Protein AF-A0A316WB23-F1 (afdb_monomer_lite)

Sequence (150 aa):
YMCNPADDDVAFLEYDLIASAEYPQTANWQQPEGGRLFAGVDIGRKKDLTVLWILELLGDVLYTRHVERLQNMRKSAQEAILWPWFQRCERICIDATGLGIGWADDAQDQFGEHRVEAVTFTPRVKEALAYPIRGAMEDHKVRIPYDPKI

pLDDT: mean 89.86, std 13.89, range [35.94, 98.62]

Radius of gyration: 17.43 Å; chains: 1; bounding box: 55×48×38 Å

Foldseek 3Di:
DDDDPPPPVPDLQDPVLVVLQEDDPPDPLQDDPPAAKEWEWEDDAEPAWIWIWIWGDDPQATGTNDIDTHYNDDPVVVCVVVVVRLQRHQAYEWACPDVRVVVLVVSCVVNNPVRGHHDDDDVVSVVVVSVVVSVCSVVSRYYDYDDPVD

InterPro domains:
  IPR035421 Terminase, large subunit gp17-like, C-terminal [PF17289] (40-145)

Structure (mmCIF, N/CA/C/O backbone):
data_AF-A0A316WB23-F1
#
_entry.id   AF-A0A316WB23-F1
#
loop_
_atom_site.group_PDB
_atom_site.id
_atom_site.type_symbol
_atom_site.label_atom_id
_atom_site.label_alt_id
_atom_site.label_comp_id
_atom_site.label_asym_id
_atom_site.label_entity_id
_atom_site.label_seq_id
_atom_site.pdbx_PDB_ins_code
_atom_site.Cartn_x
_atom_site.Cartn_y
_atom_site.Cartn_z
_atom_site.occupancy
_atom_site.B_iso_or_equiv
_atom_site.auth_seq_id
_atom_site.auth_comp_id
_atom_site.auth_asym_id
_atom_site.auth_atom_id
_atom_site.pdbx_PDB_model_num
ATOM 1 N N . TYR A 1 1 ? 35.557 33.724 13.817 1.00 35.94 1 TYR A N 1
ATOM 2 C CA . TYR A 1 1 ? 35.270 32.815 12.695 1.00 35.94 1 TYR A CA 1
ATOM 3 C C . TYR A 1 1 ? 34.142 31.916 13.168 1.00 35.94 1 TYR A C 1
ATOM 5 O O . TYR A 1 1 ? 34.376 31.059 14.008 1.00 35.94 1 TYR A O 1
ATOM 13 N N . MET A 1 2 ? 32.902 32.251 12.811 1.00 38.56 2 MET A N 1
ATOM 14 C CA . MET A 1 2 ? 31.716 31.514 13.251 1.00 38.56 2 MET A CA 1
ATOM 15 C C . MET A 1 2 ? 31.468 30.408 12.229 1.00 38.56 2 MET A C 1
ATOM 17 O O . MET A 1 2 ? 31.245 30.692 11.056 1.00 38.56 2 MET A O 1
ATOM 21 N N . CYS A 1 3 ? 31.592 29.161 12.674 1.00 43.06 3 CYS A N 1
ATOM 22 C CA . CYS A 1 3 ? 31.131 27.994 11.937 1.00 43.06 3 CYS A CA 1
ATOM 23 C C . CYS A 1 3 ? 29.600 28.071 11.884 1.00 43.06 3 CYS A C 1
ATOM 25 O O . CYS A 1 3 ? 28.958 27.961 12.927 1.00 43.06 3 CYS A O 1
ATOM 27 N N . ASN A 1 4 ? 29.032 28.292 10.700 1.00 37.72 4 ASN A N 1
ATOM 28 C CA . ASN A 1 4 ? 27.641 27.937 10.441 1.00 37.72 4 ASN A CA 1
ATOM 29 C C . ASN A 1 4 ? 27.619 26.425 10.185 1.00 37.72 4 ASN A C 1
ATOM 31 O O . ASN A 1 4 ? 28.258 26.000 9.219 1.00 37.72 4 ASN A O 1
ATOM 35 N N . PRO A 1 5 ? 26.941 25.605 11.003 1.00 45.75 5 PRO A N 1
ATOM 36 C CA . PRO A 1 5 ? 26.566 24.278 10.546 1.00 45.75 5 PRO A CA 1
ATOM 37 C C . PRO A 1 5 ? 25.614 24.470 9.361 1.00 45.75 5 PRO A C 1
ATOM 39 O O . PRO A 1 5 ? 24.591 25.143 9.481 1.00 45.75 5 PRO A O 1
ATOM 42 N N . ALA A 1 6 ? 26.014 23.967 8.196 1.00 42.97 6 ALA A N 1
ATOM 43 C CA . ALA A 1 6 ? 25.092 23.770 7.095 1.00 42.97 6 ALA A CA 1
ATOM 44 C C . ALA A 1 6 ? 24.069 22.728 7.563 1.00 42.97 6 ALA A C 1
ATOM 46 O O . ALA A 1 6 ? 24.447 21.603 7.891 1.00 42.97 6 ALA A O 1
ATOM 47 N N . ASP A 1 7 ? 22.806 23.135 7.660 1.00 43.88 7 ASP A N 1
ATOM 48 C CA . ASP A 1 7 ? 21.675 22.213 7.620 1.00 43.88 7 ASP A CA 1
ATOM 49 C C . ASP A 1 7 ? 21.697 21.553 6.237 1.00 43.88 7 ASP A C 1
ATOM 51 O O . ASP A 1 7 ? 21.161 22.093 5.271 1.00 43.88 7 ASP A O 1
ATOM 55 N N . ASP A 1 8 ? 22.370 20.411 6.123 1.00 44.62 8 ASP A N 1
ATOM 56 C CA . ASP A 1 8 ? 22.108 19.455 5.049 1.00 44.62 8 ASP A CA 1
ATOM 57 C C . ASP A 1 8 ? 20.900 18.618 5.489 1.00 44.62 8 ASP A C 1
ATOM 59 O O . ASP A 1 8 ? 21.022 17.479 5.941 1.00 44.62 8 ASP A O 1
ATOM 63 N N . ASP A 1 9 ? 19.716 19.224 5.405 1.00 51.41 9 ASP A N 1
ATOM 64 C CA . ASP A 1 9 ? 18.429 18.553 5.594 1.00 51.41 9 ASP A CA 1
ATOM 65 C C . ASP A 1 9 ? 18.128 17.750 4.310 1.00 51.41 9 ASP A C 1
ATOM 67 O O . ASP A 1 9 ? 17.307 18.122 3.471 1.00 51.41 9 ASP A O 1
ATOM 71 N N . VAL A 1 10 ? 18.915 16.693 4.080 1.00 60.56 10 VAL A N 1
ATOM 72 C CA . VAL A 1 10 ? 18.802 15.829 2.896 1.00 60.56 10 VAL A CA 1
ATOM 73 C C . VAL A 1 10 ? 17.499 15.040 3.004 1.00 60.56 10 VAL A C 1
ATOM 75 O O . VAL A 1 10 ? 17.306 14.255 3.938 1.00 60.56 10 VAL A O 1
ATOM 78 N N . ALA A 1 11 ? 16.590 15.241 2.050 1.00 74.25 11 ALA A N 1
ATOM 79 C CA . ALA A 1 11 ? 15.330 14.516 2.012 1.00 74.25 11 ALA A CA 1
ATOM 80 C C . ALA A 1 11 ? 15.598 13.015 1.817 1.00 74.25 11 ALA A C 1
ATOM 82 O O . ALA A 1 11 ? 16.374 12.605 0.959 1.00 74.25 11 ALA A O 1
ATOM 83 N N . PHE A 1 12 ? 14.930 12.155 2.594 1.00 81.50 12 PHE A N 1
ATOM 84 C CA . PHE A 1 12 ? 15.132 10.703 2.481 1.00 81.50 12 PHE A CA 1
ATOM 85 C C . PHE A 1 12 ? 14.856 10.171 1.057 1.00 81.50 12 PHE A C 1
ATOM 87 O O . PHE A 1 12 ? 15.535 9.244 0.602 1.00 81.50 12 PHE A O 1
ATOM 94 N N . LEU A 1 13 ? 13.879 10.774 0.368 1.00 82.50 13 LEU A N 1
ATOM 95 C CA . LEU A 1 13 ? 13.608 10.601 -1.057 1.00 82.50 13 LEU A CA 1
ATOM 96 C C . LEU A 1 13 ? 13.869 11.931 -1.767 1.00 82.50 13 LEU A C 1
ATOM 98 O O . LEU A 1 13 ? 13.127 12.894 -1.572 1.00 82.50 13 LEU A O 1
ATOM 102 N N . GLU A 1 14 ? 14.912 11.966 -2.590 1.00 87.44 14 GLU A N 1
ATOM 103 C CA . GLU A 1 14 ? 15.225 13.123 -3.427 1.00 87.44 14 GLU A CA 1
ATOM 104 C C . GLU A 1 14 ? 14.147 13.341 -4.494 1.00 87.44 14 GLU A C 1
ATOM 106 O O . GLU A 1 14 ? 13.566 12.384 -5.013 1.00 87.44 14 GLU A O 1
ATOM 111 N N . TYR A 1 15 ? 13.910 14.600 -4.867 1.00 85.19 15 TYR A N 1
ATOM 112 C CA . TYR A 1 15 ? 12.891 14.945 -5.864 1.00 85.19 15 TYR A CA 1
ATOM 113 C C . TYR A 1 15 ? 13.122 14.231 -7.202 1.00 85.19 15 TYR A C 1
ATOM 115 O O . TYR A 1 15 ? 12.189 13.677 -7.779 1.00 85.19 15 TYR A O 1
ATOM 123 N N . ASP A 1 16 ? 14.376 14.168 -7.651 1.00 87.44 16 ASP A N 1
ATOM 124 C CA . ASP A 1 16 ? 14.744 13.489 -8.895 1.00 87.44 16 ASP A CA 1
ATOM 125 C C . ASP A 1 16 ? 14.447 11.984 -8.839 1.00 87.44 16 ASP A C 1
ATOM 127 O O . ASP A 1 16 ? 14.046 11.390 -9.840 1.00 87.44 16 ASP A O 1
ATOM 131 N N . LEU A 1 17 ? 14.587 11.364 -7.661 1.00 89.69 17 LEU A N 1
ATOM 132 C CA . LEU A 1 17 ? 14.271 9.952 -7.473 1.00 89.69 17 LEU A CA 1
ATOM 133 C C . LEU A 1 17 ? 12.764 9.708 -7.596 1.00 89.69 17 LEU A C 1
ATOM 135 O O . LEU A 1 17 ? 12.351 8.788 -8.304 1.00 89.69 17 LEU A O 1
ATOM 139 N N . ILE A 1 18 ? 11.951 10.560 -6.965 1.00 88.94 18 ILE A N 1
ATOM 140 C CA . ILE A 1 18 ? 10.487 10.515 -7.072 1.00 88.94 18 ILE A CA 1
ATOM 141 C C . ILE A 1 18 ? 10.069 10.707 -8.533 1.00 88.94 18 ILE A C 1
ATOM 143 O O . ILE A 1 18 ? 9.374 9.851 -9.078 1.00 88.94 18 ILE A O 1
ATOM 147 N N . ALA A 1 19 ? 10.568 11.757 -9.192 1.00 89.94 19 ALA A N 1
ATOM 148 C CA . ALA A 1 19 ? 10.267 12.060 -10.589 1.00 89.94 19 ALA A CA 1
ATOM 149 C C . ALA A 1 19 ? 10.645 10.904 -11.533 1.00 89.94 19 ALA A C 1
ATOM 151 O O . ALA A 1 19 ? 9.943 10.623 -12.502 1.00 89.94 19 ALA A O 1
ATOM 152 N N . SER A 1 20 ? 11.725 10.176 -11.235 1.00 90.62 20 SER A N 1
ATOM 153 C CA . SER A 1 20 ? 12.146 9.010 -12.021 1.00 90.62 20 SER A CA 1
ATOM 154 C C . SER A 1 20 ? 11.218 7.791 -11.894 1.00 90.62 20 SER A C 1
ATOM 156 O O . SER A 1 20 ? 11.225 6.906 -12.757 1.00 90.62 20 SER A O 1
ATOM 158 N N . ALA A 1 21 ? 10.419 7.736 -10.826 1.00 93.62 21 ALA A N 1
ATOM 159 C CA . ALA A 1 21 ? 9.407 6.714 -10.594 1.00 93.62 21 ALA A CA 1
ATOM 160 C C . ALA A 1 21 ? 8.018 7.142 -11.098 1.00 93.62 21 ALA A C 1
ATOM 162 O O . ALA A 1 21 ? 7.079 6.345 -11.051 1.00 93.62 21 ALA A O 1
ATOM 163 N N . GLU A 1 22 ? 7.850 8.369 -11.588 1.00 94.25 22 GLU A N 1
ATOM 164 C CA . GLU A 1 22 ? 6.560 8.850 -12.067 1.00 94.25 22 GLU A CA 1
ATOM 165 C C . GLU A 1 22 ? 6.180 8.253 -13.425 1.00 94.25 22 GLU A C 1
ATOM 167 O O . GLU A 1 22 ? 7.010 7.961 -14.293 1.00 94.25 22 GLU A O 1
ATOM 172 N N . TYR A 1 23 ? 4.879 8.080 -13.639 1.00 93.62 23 TYR A N 1
ATOM 173 C CA . TYR A 1 23 ? 4.369 7.815 -14.977 1.00 93.62 23 TYR A CA 1
ATOM 174 C C . TYR A 1 23 ? 4.615 9.004 -15.916 1.00 93.62 23 TYR A C 1
ATOM 176 O O . TYR A 1 23 ? 4.485 10.159 -15.504 1.00 93.62 23 TYR A O 1
ATOM 184 N N . PRO A 1 24 ? 4.819 8.752 -17.223 1.00 90.56 24 PRO A N 1
ATOM 185 C CA . PRO A 1 24 ? 4.665 9.794 -18.229 1.00 90.56 24 PRO A CA 1
ATOM 186 C C . PRO A 1 24 ? 3.279 10.440 -18.121 1.00 90.56 24 PRO A C 1
ATOM 188 O O . PRO A 1 24 ? 2.281 9.736 -17.964 1.00 90.56 24 PRO A O 1
ATOM 191 N N . GLN A 1 25 ? 3.190 11.761 -18.289 1.00 85.81 25 GLN A N 1
ATOM 192 C CA . GLN A 1 25 ? 1.927 12.507 -18.142 1.00 85.81 25 GLN A CA 1
ATOM 193 C C . GLN A 1 25 ? 0.790 12.008 -19.053 1.00 85.81 25 GLN A C 1
ATOM 195 O O . GLN A 1 25 ? -0.382 12.212 -18.754 1.00 85.81 25 GLN A O 1
ATOM 200 N N . THR A 1 26 ? 1.118 11.352 -20.168 1.00 87.19 26 THR A N 1
ATOM 201 C CA . THR A 1 26 ? 0.147 10.809 -21.130 1.00 87.19 26 THR A CA 1
ATOM 202 C C . THR A 1 26 ? -0.312 9.385 -20.808 1.00 87.19 26 THR A C 1
ATOM 204 O O . THR A 1 26 ? -1.119 8.828 -21.550 1.00 87.19 26 THR A O 1
ATOM 207 N N . ALA A 1 27 ? 0.228 8.749 -19.766 1.00 89.62 27 ALA A N 1
ATOM 208 C CA . ALA A 1 27 ? -0.075 7.362 -19.447 1.00 89.62 27 ALA A CA 1
ATOM 209 C C . ALA A 1 27 ? -1.476 7.219 -18.834 1.00 89.62 27 ALA A C 1
ATOM 211 O O . ALA A 1 27 ? -1.821 7.899 -17.867 1.00 89.62 27 ALA A O 1
ATOM 212 N N . ASN A 1 28 ? -2.258 6.258 -19.333 1.00 90.81 28 ASN A N 1
ATOM 213 C CA . ASN A 1 28 ? -3.490 5.819 -18.678 1.00 90.81 28 ASN A CA 1
ATOM 214 C C . ASN A 1 28 ? -3.163 4.858 -17.523 1.00 90.81 28 ASN A C 1
ATOM 216 O O . ASN A 1 28 ? -3.424 3.657 -17.591 1.00 90.81 28 ASN A O 1
ATOM 220 N N . TRP A 1 29 ? -2.531 5.378 -16.473 1.00 94.44 29 TRP A N 1
ATOM 221 C CA . TRP A 1 29 ? -2.009 4.564 -15.373 1.00 94.44 29 TRP A CA 1
ATOM 222 C C . TRP A 1 29 ? -3.101 3.819 -14.594 1.00 94.44 29 TRP A C 1
ATOM 224 O O . TRP A 1 29 ? -2.805 2.801 -13.979 1.00 94.44 29 TRP A O 1
ATOM 234 N N . GLN A 1 30 ? -4.359 4.263 -14.665 1.00 95.19 30 GLN A N 1
ATOM 235 C CA . GLN A 1 30 ? -5.481 3.676 -13.926 1.00 95.19 30 GLN A CA 1
ATOM 236 C C . GLN A 1 30 ? -5.993 2.344 -14.487 1.00 95.19 30 GLN A C 1
ATOM 238 O O . GLN A 1 30 ? -6.787 1.671 -13.833 1.00 95.19 30 GLN A O 1
ATOM 243 N N . GLN A 1 31 ? -5.580 1.954 -15.694 1.00 93.44 31 GLN A N 1
ATOM 244 C CA . GLN A 1 31 ? -6.049 0.728 -16.333 1.00 93.44 31 GLN A CA 1
ATOM 245 C C . GLN A 1 31 ? -5.219 -0.482 -15.874 1.00 93.44 31 GLN A C 1
ATOM 247 O O . GLN A 1 31 ? -4.034 -0.537 -16.198 1.00 93.44 31 GLN A O 1
ATOM 252 N N . PRO A 1 32 ? -5.805 -1.465 -15.161 1.00 92.62 32 PRO A N 1
ATOM 253 C CA . PRO A 1 32 ? -5.109 -2.707 -14.845 1.00 92.62 32 PRO A CA 1
ATOM 254 C C . PRO A 1 32 ? -4.918 -3.563 -16.100 1.00 92.62 32 PRO A C 1
ATOM 256 O O . PRO A 1 32 ? -5.779 -3.580 -16.983 1.00 92.62 32 PRO A O 1
ATOM 259 N N . GLU A 1 33 ? -3.830 -4.321 -16.140 1.00 95.00 33 GLU A N 1
ATOM 260 C CA . GLU A 1 33 ? -3.453 -5.195 -17.259 1.00 95.00 33 GLU A CA 1
ATOM 261 C C . GLU A 1 33 ? -3.646 -6.692 -16.953 1.00 95.00 33 GLU A C 1
ATOM 263 O O . GLU A 1 33 ? -3.342 -7.548 -17.781 1.00 95.00 33 GLU A O 1
ATOM 268 N N . GLY A 1 34 ? -4.218 -7.019 -15.790 1.00 94.50 34 GLY A N 1
ATOM 269 C CA . GLY A 1 34 ? -4.552 -8.389 -15.383 1.00 94.50 34 GLY A CA 1
ATOM 270 C C . GLY A 1 34 ? -3.503 -9.044 -14.483 1.00 94.50 34 GLY A C 1
ATOM 271 O O . GLY A 1 34 ? -3.547 -10.256 -14.272 1.00 94.50 34 GLY A O 1
ATOM 272 N N . GLY A 1 35 ? -2.568 -8.256 -13.953 1.00 96.75 35 GLY A N 1
ATOM 273 C CA . GLY A 1 35 ? -1.601 -8.675 -12.951 1.00 96.75 35 GLY A CA 1
ATOM 274 C C . GLY A 1 35 ? -2.208 -8.836 -11.555 1.00 96.75 35 GL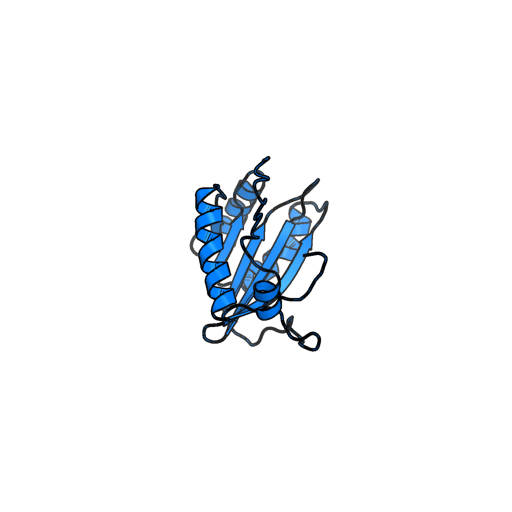Y A C 1
ATOM 275 O O . GLY A 1 35 ? -3.393 -8.602 -11.306 1.00 96.75 35 GLY A O 1
ATOM 276 N N . ARG A 1 36 ? -1.355 -9.243 -10.612 1.00 98.19 36 ARG A N 1
ATOM 277 C CA . ARG A 1 36 ? -1.728 -9.397 -9.198 1.00 98.19 36 ARG A CA 1
ATOM 278 C C . ARG A 1 36 ? -1.872 -8.018 -8.564 1.00 98.19 36 ARG A C 1
ATOM 280 O O . ARG A 1 36 ? -0.972 -7.191 -8.710 1.00 98.19 36 ARG A O 1
ATOM 287 N N . LEU A 1 37 ? -2.976 -7.790 -7.854 1.00 98.38 37 LEU A N 1
ATOM 288 C CA . LEU A 1 37 ? -3.256 -6.520 -7.185 1.00 98.38 37 LEU A CA 1
ATOM 289 C C . LEU A 1 37 ? -2.912 -6.574 -5.696 1.00 98.38 37 LEU A C 1
ATOM 291 O O . LEU A 1 37 ? -3.176 -7.570 -5.022 1.00 98.38 37 LEU A O 1
ATOM 295 N N . PHE A 1 38 ? -2.377 -5.476 -5.182 1.00 98.50 38 PHE A N 1
ATOM 296 C CA . PHE A 1 38 ? -2.003 -5.283 -3.787 1.00 98.50 38 PHE A CA 1
ATOM 297 C C . PHE A 1 38 ? -2.602 -3.973 -3.288 1.00 98.50 38 PHE A C 1
ATOM 299 O O . PHE A 1 38 ? -2.585 -2.977 -4.013 1.00 98.50 38 PHE A O 1
ATOM 306 N N . ALA A 1 39 ? -3.110 -3.970 -2.05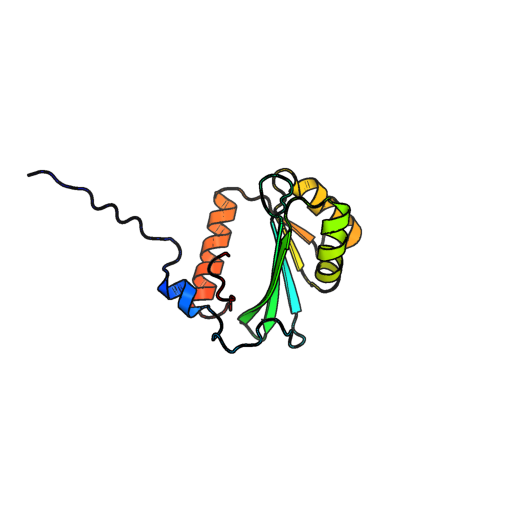9 1.00 98.56 39 ALA A N 1
ATOM 307 C CA . ALA A 1 39 ? -3.658 -2.778 -1.426 1.00 98.56 39 ALA A CA 1
ATOM 308 C C . ALA A 1 39 ? -2.816 -2.371 -0.217 1.00 98.56 39 ALA A C 1
ATOM 310 O O . ALA A 1 39 ? -2.529 -3.199 0.643 1.00 98.56 39 ALA A O 1
ATOM 311 N N . GLY A 1 40 ? -2.470 -1.091 -0.134 1.00 97.56 40 GLY A N 1
ATOM 312 C CA . GLY A 1 40 ? -2.054 -0.436 1.103 1.00 97.56 40 GLY A CA 1
ATOM 313 C C . GLY A 1 40 ? -3.112 0.584 1.501 1.00 97.56 40 GLY A C 1
ATOM 314 O O . GLY A 1 40 ? -3.590 1.321 0.639 1.00 97.56 40 GLY A O 1
ATOM 315 N N . VAL A 1 41 ? -3.509 0.626 2.769 1.00 97.44 41 VAL A N 1
ATOM 316 C CA . VAL A 1 41 ? -4.478 1.617 3.250 1.00 97.44 41 VAL A CA 1
ATOM 317 C C . VAL A 1 41 ? -4.050 2.227 4.581 1.00 97.44 41 VAL A C 1
ATOM 319 O O . VAL A 1 41 ? -3.703 1.513 5.520 1.00 97.44 41 VAL A O 1
ATOM 322 N N . ASP A 1 42 ? -4.108 3.554 4.648 1.00 95.19 42 ASP A N 1
ATOM 323 C CA . ASP A 1 42 ? -4.036 4.338 5.882 1.00 95.19 42 ASP A CA 1
ATOM 324 C C . ASP A 1 42 ? -5.449 4.823 6.229 1.00 95.19 42 ASP A C 1
ATOM 326 O O . ASP A 1 42 ? -6.169 5.311 5.353 1.00 95.19 42 ASP A O 1
ATOM 330 N N . ILE A 1 43 ? -5.882 4.628 7.474 1.00 95.50 43 ILE A N 1
ATOM 331 C CA . ILE A 1 43 ? -7.273 4.820 7.893 1.00 95.50 43 ILE A CA 1
ATOM 332 C C . ILE A 1 43 ? -7.432 6.125 8.673 1.00 95.50 43 ILE A C 1
ATOM 334 O O . ILE A 1 43 ? -6.991 6.268 9.814 1.00 95.50 43 ILE A O 1
ATOM 338 N N . GLY A 1 44 ? -8.218 7.034 8.098 1.00 93.81 44 GLY A N 1
ATOM 339 C CA . GLY A 1 44 ? -8.632 8.293 8.698 1.00 93.81 44 GLY A CA 1
ATOM 340 C C . GLY A 1 44 ? -10.151 8.451 8.777 1.00 93.81 44 GLY A C 1
ATOM 341 O O . GLY A 1 44 ? -10.958 7.583 8.426 1.00 93.81 44 GLY A O 1
ATOM 342 N N . ARG A 1 45 ? -10.590 9.602 9.294 1.00 88.75 45 ARG A N 1
ATOM 343 C CA . ARG A 1 45 ? -12.021 9.938 9.314 1.00 88.75 45 ARG A CA 1
ATOM 344 C C . ARG A 1 45 ? -12.271 11.428 9.421 1.00 88.75 45 ARG A C 1
ATOM 346 O O . ARG A 1 45 ? -12.818 12.016 8.502 1.00 88.75 45 ARG A O 1
ATOM 353 N N . LYS A 1 46 ? -11.999 12.017 10.588 1.00 86.94 46 LYS A N 1
ATOM 354 C CA . LYS A 1 46 ? -12.446 13.385 10.906 1.00 86.94 46 LYS A CA 1
ATOM 355 C C . LYS A 1 46 ? -11.421 14.437 10.503 1.00 86.94 46 LYS A C 1
ATOM 357 O O . LYS A 1 46 ? -11.779 15.394 9.830 1.00 86.94 46 LYS A O 1
ATOM 362 N N . LYS A 1 47 ? -10.190 14.280 10.991 1.00 86.50 47 LYS A N 1
ATOM 363 C CA . LYS A 1 47 ? -9.076 15.196 10.721 1.00 86.50 47 LYS A CA 1
ATOM 364 C C . LYS A 1 47 ? -8.265 14.676 9.544 1.00 86.50 47 LYS A C 1
ATOM 366 O O . LYS A 1 47 ? -8.124 15.377 8.551 1.00 86.50 47 LYS A O 1
ATOM 371 N N . ASP A 1 48 ? -7.846 13.424 9.661 1.00 89.69 48 ASP A N 1
ATOM 372 C CA . ASP A 1 48 ? -7.018 12.739 8.677 1.00 89.69 48 ASP A CA 1
ATOM 373 C C . ASP A 1 48 ? -7.877 12.041 7.616 1.00 89.69 48 ASP A C 1
ATOM 375 O O . ASP A 1 48 ? -9.035 11.672 7.876 1.00 89.69 48 ASP A O 1
ATOM 379 N N . LEU A 1 49 ? -7.304 11.889 6.422 1.00 93.25 49 LEU A N 1
ATOM 380 C CA . LEU A 1 49 ? -7.898 11.169 5.298 1.00 93.25 49 LEU A CA 1
ATOM 381 C C . LEU A 1 49 ? -7.734 9.666 5.489 1.00 93.25 49 LEU A C 1
ATOM 383 O O . LEU A 1 49 ? -6.736 9.220 6.039 1.00 93.25 49 LEU A O 1
ATOM 387 N N . THR A 1 50 ? -8.677 8.895 4.961 1.00 95.81 50 THR A N 1
ATOM 388 C CA . THR A 1 50 ? -8.361 7.523 4.562 1.00 95.81 50 THR A CA 1
ATOM 389 C C . THR A 1 50 ? -7.757 7.558 3.172 1.00 95.81 50 THR A C 1
ATOM 391 O O . THR A 1 50 ? -8.339 8.177 2.275 1.00 95.81 50 THR A O 1
ATOM 394 N N . VAL A 1 51 ? -6.624 6.890 2.985 1.00 96.88 51 VAL A N 1
ATOM 395 C CA . VAL A 1 51 ? -5.940 6.799 1.695 1.00 96.88 51 VAL A CA 1
ATOM 396 C C . VAL A 1 51 ? -5.758 5.335 1.333 1.00 96.88 51 VAL A C 1
ATOM 398 O O . VAL A 1 51 ? -5.075 4.606 2.043 1.00 96.88 51 VAL A O 1
ATOM 401 N N . LEU A 1 52 ? -6.366 4.909 0.228 1.00 98.12 52 LEU A N 1
ATOM 402 C CA . LEU A 1 52 ? -6.147 3.594 -0.372 1.00 98.12 52 LEU A CA 1
ATOM 403 C C . LEU A 1 52 ? -5.199 3.738 -1.553 1.00 98.12 52 LEU A C 1
ATOM 405 O O . LEU A 1 52 ? -5.443 4.554 -2.438 1.00 98.12 52 LEU A O 1
ATOM 409 N N . TRP A 1 53 ? -4.196 2.873 -1.616 1.00 98.06 53 TRP A N 1
ATOM 410 C CA . TRP A 1 53 ? -3.275 2.761 -2.734 1.00 98.06 53 TRP A CA 1
ATOM 411 C C . TRP A 1 53 ? -3.319 1.349 -3.312 1.00 98.06 53 TRP A C 1
ATOM 413 O O . TRP A 1 53 ? -3.084 0.375 -2.596 1.00 98.06 53 TRP A O 1
ATOM 423 N N . ILE A 1 54 ? -3.606 1.235 -4.609 1.00 98.50 54 ILE A N 1
ATOM 424 C CA . ILE A 1 54 ? -3.640 -0.040 -5.332 1.00 98.50 54 ILE A CA 1
ATOM 425 C C . ILE A 1 54 ? -2.446 -0.134 -6.268 1.00 98.50 54 ILE A C 1
ATOM 427 O O . ILE A 1 54 ? -2.271 0.710 -7.151 1.00 98.50 54 ILE A O 1
ATOM 431 N N . LEU A 1 55 ? -1.666 -1.197 -6.096 1.00 98.25 55 LEU A N 1
ATOM 432 C CA . LEU A 1 55 ? -0.537 -1.553 -6.945 1.00 98.25 55 LEU A CA 1
ATOM 433 C C . LEU A 1 55 ? -0.853 -2.825 -7.732 1.00 98.25 55 LEU A C 1
ATOM 435 O O . LEU A 1 55 ? -1.430 -3.766 -7.195 1.00 98.25 55 LEU A O 1
ATOM 439 N N . GLU A 1 56 ? -0.437 -2.873 -8.988 1.00 98.50 56 GLU A N 1
ATOM 440 C CA . GLU A 1 56 ? -0.444 -4.059 -9.835 1.00 98.50 56 GLU A CA 1
ATOM 441 C C . GLU A 1 56 ? 0.992 -4.504 -10.097 1.00 98.50 56 GLU A C 1
ATOM 443 O O . GLU A 1 56 ? 1.818 -3.707 -10.534 1.00 98.50 56 GLU A O 1
ATOM 448 N N . LEU A 1 57 ? 1.299 -5.774 -9.853 1.00 98.06 57 LEU A N 1
ATOM 449 C CA . LEU A 1 57 ? 2.596 -6.340 -10.213 1.00 98.06 57 LEU A CA 1
ATOM 450 C C . LEU A 1 57 ? 2.570 -6.831 -11.663 1.00 98.06 57 LEU A C 1
ATOM 452 O O . LEU A 1 57 ? 1.843 -7.777 -11.980 1.00 98.06 57 LEU A O 1
ATOM 456 N N . LEU A 1 58 ? 3.406 -6.226 -12.509 1.00 97.00 58 LEU A N 1
ATOM 457 C CA . LEU A 1 58 ? 3.651 -6.646 -13.889 1.00 97.00 58 LEU A CA 1
ATOM 458 C C . LEU A 1 58 ? 5.139 -6.964 -14.057 1.00 97.00 58 LEU A C 1
ATOM 460 O O . LEU A 1 58 ? 5.987 -6.072 -14.022 1.00 97.00 58 LEU A O 1
ATOM 464 N N . GLY A 1 59 ? 5.457 -8.251 -14.209 1.00 95.88 59 GLY A N 1
ATOM 465 C CA . GLY A 1 59 ? 6.841 -8.719 -14.139 1.00 95.88 59 GLY A CA 1
ATOM 466 C C . GLY A 1 59 ? 7.411 -8.494 -12.738 1.00 95.88 59 GLY A C 1
ATOM 467 O O . GLY A 1 59 ? 6.920 -9.076 -11.772 1.00 95.88 59 GLY A O 1
ATOM 468 N N . ASP A 1 60 ? 8.431 -7.648 -12.638 1.00 95.06 60 ASP A N 1
ATOM 469 C CA . ASP A 1 60 ? 9.101 -7.250 -11.397 1.00 95.06 60 ASP A CA 1
ATOM 470 C C . ASP A 1 60 ? 8.814 -5.795 -10.981 1.00 95.06 60 ASP A C 1
ATOM 472 O O . ASP A 1 60 ? 9.411 -5.304 -10.022 1.00 95.06 60 ASP A O 1
ATOM 476 N N . VAL A 1 61 ? 7.889 -5.115 -11.668 1.00 96.44 61 VAL A N 1
ATOM 477 C CA . VAL A 1 61 ? 7.558 -3.704 -11.432 1.00 96.44 61 VAL A CA 1
ATOM 478 C C . VAL A 1 61 ? 6.153 -3.568 -10.837 1.00 96.44 61 VAL A C 1
ATOM 480 O O . VAL A 1 61 ? 5.190 -4.167 -11.321 1.00 96.44 61 VAL A O 1
ATOM 483 N N . LEU A 1 62 ? 6.031 -2.749 -9.791 1.00 97.88 62 LEU A N 1
ATOM 484 C CA . LEU A 1 62 ? 4.770 -2.373 -9.155 1.00 97.88 62 LEU A CA 1
ATOM 485 C C . LEU A 1 62 ? 4.209 -1.094 -9.779 1.00 97.88 62 LEU A C 1
ATOM 487 O O . LEU A 1 62 ? 4.788 -0.017 -9.668 1.00 97.88 62 LEU A O 1
ATOM 491 N N . TYR A 1 63 ? 3.041 -1.204 -10.392 1.00 97.75 63 TYR A N 1
ATOM 492 C CA . TYR A 1 63 ? 2.351 -0.119 -11.072 1.00 97.75 63 TYR A CA 1
ATOM 493 C C . TYR A 1 63 ? 1.184 0.378 -10.232 1.00 97.75 63 TYR A C 1
ATOM 495 O O . TYR A 1 63 ? 0.259 -0.374 -9.943 1.00 97.75 63 TYR A O 1
ATOM 503 N N . THR A 1 64 ? 1.173 1.656 -9.865 1.00 97.62 64 THR A N 1
ATOM 504 C CA . THR A 1 64 ? -0.017 2.252 -9.244 1.00 97.62 64 THR A CA 1
ATOM 505 C C . THR A 1 64 ? -1.175 2.254 -10.229 1.00 97.62 64 THR A C 1
ATOM 507 O O . THR A 1 64 ? -1.027 2.789 -11.327 1.00 97.62 64 THR A O 1
ATOM 510 N N . ARG A 1 65 ? -2.317 1.680 -9.829 1.00 97.44 65 ARG A N 1
ATOM 511 C CA . ARG A 1 65 ? -3.550 1.598 -10.632 1.00 97.44 65 ARG A CA 1
ATOM 512 C C . ARG A 1 65 ? -4.729 2.353 -10.036 1.00 97.44 65 ARG A C 1
ATOM 514 O O . ARG A 1 65 ? -5.652 2.696 -10.762 1.00 97.44 65 ARG A O 1
ATOM 521 N N . HIS A 1 66 ? -4.717 2.630 -8.737 1.00 97.38 66 HIS A N 1
ATOM 522 C CA . HIS A 1 66 ? -5.763 3.429 -8.099 1.00 97.38 66 HIS A CA 1
ATOM 523 C C . HIS A 1 66 ? -5.223 4.109 -6.849 1.00 97.38 66 HIS A C 1
ATOM 525 O O . HIS A 1 66 ? -4.488 3.485 -6.086 1.00 97.38 66 HIS A O 1
ATOM 531 N N . VAL A 1 67 ? -5.620 5.361 -6.633 1.00 97.12 67 VAL A N 1
ATOM 532 C CA . VAL A 1 67 ? -5.422 6.065 -5.363 1.00 97.12 67 VAL A CA 1
ATOM 533 C C . VAL A 1 67 ? -6.758 6.681 -4.969 1.00 97.12 67 VAL A C 1
ATOM 535 O O . VAL A 1 67 ? -7.286 7.525 -5.691 1.00 97.12 67 VAL A O 1
ATOM 538 N N . GLU A 1 68 ? -7.311 6.251 -3.838 1.00 96.88 68 GLU A N 1
ATOM 539 C CA . GLU A 1 68 ? -8.569 6.771 -3.297 1.00 96.88 68 GLU A CA 1
ATOM 540 C C . GLU A 1 68 ? -8.287 7.610 -2.055 1.00 96.88 68 GLU A C 1
ATOM 542 O O . GLU A 1 68 ? -7.536 7.180 -1.182 1.00 96.88 68 GLU A O 1
ATOM 547 N N . ARG A 1 69 ? -8.925 8.778 -1.942 1.00 95.81 69 ARG A N 1
ATOM 548 C CA . ARG A 1 69 ? -8.809 9.659 -0.771 1.00 95.81 69 ARG A CA 1
ATOM 549 C C . ARG A 1 69 ? -10.197 9.962 -0.230 1.00 95.81 69 ARG A C 1
ATOM 551 O O . ARG A 1 69 ? -10.986 10.634 -0.889 1.00 95.81 69 ARG A O 1
ATOM 558 N N . LEU A 1 70 ? -10.490 9.501 0.982 1.00 96.06 70 LEU A N 1
ATOM 559 C CA . LEU A 1 70 ? -11.805 9.638 1.606 1.00 96.06 70 LEU A CA 1
ATOM 560 C C . LEU A 1 70 ? -11.715 10.553 2.830 1.00 96.06 70 LEU A C 1
ATOM 562 O O . LEU A 1 70 ? -10.944 10.299 3.755 1.00 96.06 70 LEU A O 1
ATOM 566 N N . GLN A 1 71 ? -12.535 11.605 2.862 1.00 95.19 71 GLN A N 1
ATOM 567 C CA . GLN A 1 71 ? -12.560 12.580 3.955 1.00 95.19 71 GLN A CA 1
ATOM 568 C C . GLN A 1 71 ? -13.932 12.647 4.616 1.00 95.19 71 GLN A C 1
ATOM 570 O O . GLN A 1 71 ? -14.953 12.747 3.941 1.00 95.19 71 GLN A O 1
ATOM 575 N N . ASN A 1 72 ? -13.963 12.663 5.950 1.00 94.44 72 ASN A N 1
ATOM 576 C CA . ASN A 1 72 ? -15.180 12.883 6.737 1.00 94.44 72 ASN A CA 1
ATOM 577 C C . ASN A 1 72 ? -16.328 11.910 6.407 1.00 94.44 72 ASN A C 1
ATOM 579 O O . ASN A 1 72 ? -17.510 12.224 6.551 1.00 94.44 72 ASN A O 1
ATOM 583 N N . MET A 1 73 ? -15.979 10.695 5.988 1.00 95.12 73 MET A N 1
ATOM 584 C CA . MET A 1 73 ? -16.940 9.652 5.649 1.00 95.12 73 MET A CA 1
ATOM 585 C C . MET A 1 73 ? -17.194 8.725 6.838 1.00 95.12 73 MET A C 1
ATOM 587 O O . MET A 1 73 ? -16.309 8.438 7.648 1.00 95.12 73 MET A O 1
ATOM 591 N N . ARG A 1 74 ? -18.434 8.243 6.970 1.00 95.12 74 ARG A N 1
ATOM 592 C CA . ARG A 1 74 ? -18.765 7.177 7.931 1.00 95.12 74 ARG A CA 1
ATOM 593 C C . ARG A 1 74 ? -18.059 5.882 7.525 1.00 95.12 74 ARG A C 1
ATOM 595 O O . ARG A 1 74 ? -17.862 5.666 6.336 1.00 95.12 74 ARG A O 1
ATOM 602 N N . LYS A 1 75 ? -17.761 5.022 8.509 1.00 94.62 75 LYS A N 1
ATOM 603 C CA . LYS A 1 75 ? -17.106 3.721 8.299 1.00 94.62 75 LYS A CA 1
ATOM 604 C C . LYS A 1 75 ? -17.776 2.928 7.175 1.00 94.62 75 LYS A C 1
ATOM 606 O O . LYS A 1 75 ? -17.166 2.773 6.132 1.00 94.62 75 LYS A O 1
ATOM 611 N N . SER A 1 76 ? -19.068 2.636 7.292 1.00 96.00 76 SER A N 1
ATOM 612 C CA . SER A 1 76 ? -19.812 1.899 6.258 1.00 96.00 76 SER A CA 1
ATOM 613 C C . SER A 1 76 ? -19.764 2.506 4.849 1.00 96.00 76 SER A C 1
ATOM 615 O O . SER A 1 76 ? -19.794 1.783 3.859 1.00 96.00 76 SER A O 1
ATOM 617 N N . ALA A 1 77 ? -19.677 3.834 4.731 1.00 97.38 77 ALA A N 1
ATOM 618 C CA . ALA A 1 77 ? -19.568 4.493 3.431 1.00 97.38 77 ALA A CA 1
ATOM 619 C C . ALA A 1 77 ? -18.161 4.358 2.834 1.00 97.38 77 ALA A C 1
ATOM 621 O O . ALA A 1 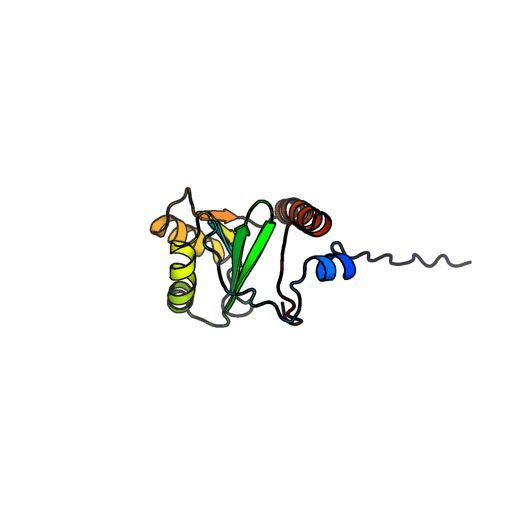77 ? -18.024 4.231 1.623 1.00 97.38 77 ALA A O 1
ATOM 622 N N . GLN A 1 78 ? -17.127 4.384 3.676 1.00 97.44 78 GLN A N 1
ATOM 623 C CA . GLN A 1 78 ? -15.764 4.087 3.247 1.00 97.44 78 GLN A CA 1
ATOM 624 C C . GLN A 1 78 ? -15.626 2.601 2.874 1.00 97.44 78 GLN A C 1
ATOM 626 O O . GLN A 1 78 ? -15.087 2.297 1.818 1.00 97.44 78 GLN A O 1
ATOM 631 N N . GLU A 1 79 ? -16.187 1.678 3.663 1.00 97.25 79 GLU A N 1
ATOM 632 C CA . GLU A 1 79 ? -16.178 0.234 3.368 1.00 97.25 79 GLU A CA 1
ATOM 633 C C . GLU A 1 79 ? -16.791 -0.076 2.003 1.00 97.25 79 GLU A C 1
ATOM 635 O O . GLU A 1 79 ? -16.206 -0.815 1.219 1.00 97.25 79 GLU A O 1
ATOM 640 N N . ALA A 1 80 ? -17.920 0.556 1.668 1.00 97.94 80 ALA A N 1
ATOM 641 C CA . ALA A 1 80 ? -18.567 0.394 0.367 1.00 97.94 80 ALA A CA 1
ATOM 642 C C . ALA A 1 80 ? -17.665 0.772 -0.828 1.00 97.94 80 ALA A C 1
ATOM 644 O O . ALA A 1 80 ? -17.896 0.292 -1.936 1.00 97.94 80 ALA A O 1
ATOM 645 N N . ILE A 1 81 ? -16.646 1.609 -0.609 1.00 98.12 81 ILE A N 1
ATOM 646 C CA . ILE A 1 81 ? -15.655 2.008 -1.619 1.00 98.12 81 ILE A CA 1
ATOM 647 C C . ILE A 1 81 ? -14.419 1.102 -1.562 1.00 98.12 81 ILE A C 1
ATOM 649 O O . ILE A 1 81 ? -13.910 0.674 -2.596 1.00 98.12 81 ILE A O 1
ATOM 653 N N . LEU A 1 82 ? -13.937 0.795 -0.358 1.00 98.12 82 LEU A N 1
ATOM 654 C CA . LEU A 1 82 ? -12.700 0.047 -0.140 1.00 98.12 82 LEU A CA 1
ATOM 655 C C . LEU A 1 82 ? -12.869 -1.464 -0.397 1.00 98.12 82 LEU A C 1
ATOM 657 O O . LEU A 1 82 ? -11.993 -2.096 -0.985 1.00 98.12 82 LEU A O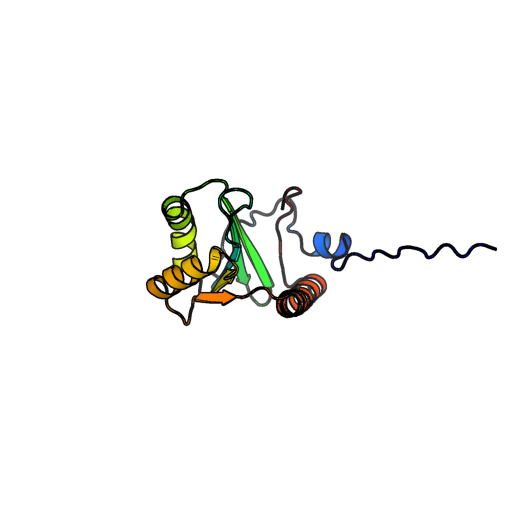 1
ATOM 661 N N . TRP A 1 83 ? -13.999 -2.062 -0.005 1.00 98.19 83 TRP A N 1
ATOM 662 C CA . TRP A 1 83 ? -14.197 -3.519 -0.022 1.00 98.19 83 TRP A CA 1
ATOM 663 C C . TRP A 1 83 ? -14.165 -4.098 -1.442 1.00 98.19 83 TRP A C 1
ATOM 665 O O . TRP A 1 83 ? -13.529 -5.137 -1.629 1.00 98.19 83 TRP A O 1
ATOM 675 N N . PRO A 1 84 ? -14.767 -3.453 -2.464 1.00 98.38 84 PRO A N 1
ATOM 676 C CA . PRO A 1 84 ? -14.630 -3.902 -3.848 1.00 98.38 84 PRO A CA 1
ATOM 677 C C . PRO A 1 84 ? -13.173 -3.994 -4.322 1.00 98.38 84 PRO A C 1
ATOM 679 O O . PRO A 1 84 ? -12.834 -4.873 -5.115 1.00 98.38 84 PRO A O 1
ATOM 682 N N . TRP A 1 85 ? -12.290 -3.121 -3.828 1.00 98.31 85 TRP A N 1
ATOM 683 C CA . TRP A 1 85 ? -10.859 -3.216 -4.111 1.00 98.31 85 TRP A CA 1
ATOM 684 C C . TRP A 1 85 ? -10.206 -4.365 -3.350 1.00 98.31 85 TRP A C 1
ATOM 686 O O . TRP A 1 85 ? -9.484 -5.158 -3.954 1.00 98.31 85 TRP A O 1
ATOM 696 N N . PHE A 1 86 ? -10.503 -4.510 -2.059 1.00 98.31 86 PHE A N 1
ATOM 697 C CA . PHE A 1 86 ? -9.967 -5.592 -1.227 1.00 98.31 86 PHE A CA 1
ATOM 698 C C . PHE A 1 86 ? -10.317 -6.975 -1.784 1.00 98.31 86 PHE A C 1
ATOM 700 O O . PHE A 1 86 ? -9.454 -7.846 -1.866 1.00 98.31 86 PHE A O 1
ATOM 707 N N . GLN A 1 87 ? -11.542 -7.160 -2.283 1.00 98.12 87 GLN A N 1
ATOM 708 C CA . GLN A 1 87 ? -11.964 -8.403 -2.936 1.00 98.12 87 GLN A CA 1
ATOM 709 C C . GLN A 1 87 ? -11.032 -8.826 -4.078 1.00 98.12 87 GLN A C 1
ATOM 711 O O . GLN A 1 87 ? -10.776 -10.019 -4.236 1.00 98.12 87 GLN A O 1
ATOM 716 N N . ARG A 1 88 ? -10.507 -7.858 -4.838 1.00 97.44 88 ARG A N 1
ATOM 717 C CA . ARG A 1 88 ? -9.650 -8.075 -6.013 1.00 97.44 88 ARG A CA 1
ATOM 718 C C . ARG A 1 88 ? -8.166 -8.218 -5.670 1.00 97.44 88 ARG A C 1
ATOM 720 O O . ARG A 1 88 ? -7.409 -8.697 -6.509 1.00 97.44 88 ARG A O 1
ATOM 727 N N . CYS A 1 89 ? -7.745 -7.775 -4.487 1.00 98.31 89 CYS A N 1
ATOM 728 C CA . CYS A 1 89 ? -6.339 -7.767 -4.093 1.00 98.31 89 CYS A CA 1
ATOM 729 C C . CYS A 1 89 ? -5.914 -9.111 -3.510 1.00 98.31 89 CYS A C 1
ATOM 731 O O . CYS A 1 89 ? -6.631 -9.725 -2.725 1.00 98.31 89 CYS A O 1
ATOM 733 N N . GLU A 1 90 ? -4.718 -9.561 -3.854 1.00 98.19 90 GLU A N 1
ATOM 734 C CA . GLU A 1 90 ? -4.145 -10.773 -3.284 1.00 98.19 90 GLU A CA 1
ATOM 735 C C . GLU A 1 90 ? -3.685 -10.554 -1.840 1.00 98.19 90 GLU A C 1
ATOM 737 O O . GLU A 1 90 ? -3.912 -11.413 -0.991 1.00 98.19 90 GLU A O 1
ATOM 742 N N . ARG A 1 91 ? -3.102 -9.383 -1.558 1.00 98.25 91 ARG A N 1
ATOM 743 C CA . ARG A 1 91 ? -2.699 -8.956 -0.214 1.00 98.25 91 ARG A CA 1
ATOM 744 C C . ARG A 1 91 ? -3.141 -7.522 0.049 1.00 98.25 91 ARG A C 1
ATOM 746 O O . ARG A 1 91 ? -3.098 -6.676 -0.847 1.00 98.25 91 ARG A O 1
ATOM 753 N N . ILE A 1 92 ? -3.561 -7.275 1.281 1.00 98.62 92 ILE A N 1
ATOM 754 C CA . ILE A 1 92 ? -4.053 -5.995 1.779 1.00 98.62 92 ILE A CA 1
ATOM 755 C C . ILE A 1 92 ? -3.280 -5.679 3.059 1.00 98.62 92 ILE A C 1
ATOM 757 O O . ILE A 1 92 ? -3.345 -6.444 4.014 1.00 98.62 92 ILE A O 1
ATOM 761 N N . CYS A 1 93 ? -2.560 -4.566 3.085 1.00 97.88 93 CYS A N 1
ATOM 762 C CA . CYS A 1 93 ? -1.885 -4.054 4.271 1.00 97.88 93 CYS A CA 1
ATOM 763 C C . CY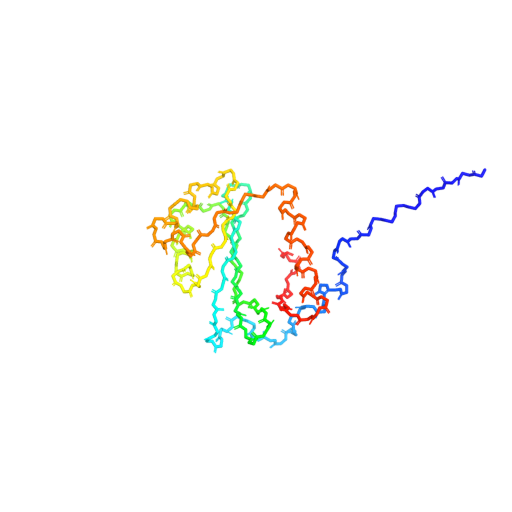S A 1 93 ? -2.680 -2.857 4.798 1.00 97.88 93 CYS A C 1
ATOM 765 O O . CYS A 1 93 ? -2.885 -1.884 4.071 1.00 97.88 93 CYS A O 1
ATOM 767 N N . ILE A 1 94 ? -3.125 -2.930 6.049 1.00 97.94 94 ILE A N 1
ATOM 768 C CA . ILE A 1 94 ? -3.894 -1.870 6.710 1.00 97.94 94 ILE A CA 1
ATOM 769 C C . ILE A 1 94 ? -3.026 -1.273 7.812 1.00 97.94 94 ILE A C 1
ATOM 771 O O . ILE A 1 94 ? -2.511 -2.027 8.638 1.00 97.94 94 ILE A O 1
ATOM 775 N N . ASP A 1 95 ? -2.874 0.054 7.853 1.00 95.12 95 ASP A N 1
ATOM 776 C CA . ASP A 1 95 ? -2.348 0.727 9.043 1.00 95.12 95 ASP A CA 1
ATOM 777 C C . ASP A 1 95 ? -3.282 0.425 10.218 1.00 95.12 95 ASP A C 1
ATOM 779 O O . ASP A 1 95 ? -4.394 0.939 10.299 1.00 95.12 95 ASP A O 1
ATOM 783 N N . ALA A 1 96 ? -2.828 -0.437 11.123 1.00 94.31 96 ALA A N 1
ATOM 784 C CA . ALA A 1 96 ? -3.547 -0.865 12.309 1.00 94.31 96 ALA A CA 1
ATOM 785 C C . ALA A 1 96 ? -3.186 -0.011 13.535 1.00 94.31 96 ALA A C 1
ATOM 787 O O . ALA A 1 96 ? -3.194 -0.494 14.666 1.00 94.31 96 ALA A O 1
ATOM 788 N N . THR A 1 97 ? -2.842 1.263 13.346 1.00 89.94 97 THR A N 1
ATOM 789 C CA . THR A 1 97 ? -2.682 2.220 14.443 1.00 89.94 97 THR A CA 1
ATOM 790 C C . THR A 1 97 ? -3.987 2.966 14.727 1.00 89.94 97 THR A C 1
ATOM 792 O O . THR A 1 97 ? -4.762 3.321 13.838 1.00 89.94 97 THR A O 1
ATOM 795 N N . GLY A 1 98 ? -4.275 3.193 16.012 1.00 91.00 98 GLY A N 1
ATOM 796 C CA . GLY A 1 98 ? -5.447 3.958 16.442 1.00 91.00 98 GLY A CA 1
ATOM 797 C C . GLY A 1 98 ? -6.769 3.391 15.914 1.00 91.00 98 GLY A C 1
ATOM 798 O O . GLY A 1 98 ? -7.184 2.301 16.303 1.00 91.00 98 GLY A O 1
ATOM 799 N N . LEU A 1 99 ? -7.449 4.155 15.048 1.00 91.50 99 LEU A N 1
ATOM 800 C CA . LEU A 1 99 ? -8.725 3.746 14.448 1.00 91.50 99 LEU A CA 1
ATOM 801 C C . LEU A 1 99 ? -8.587 2.506 13.561 1.00 91.50 99 LEU A C 1
ATOM 803 O O . LEU A 1 99 ? -9.559 1.767 13.439 1.00 91.50 99 LEU A O 1
ATOM 807 N N . GLY A 1 100 ? -7.414 2.282 12.969 1.00 94.25 100 GLY A N 1
ATOM 808 C CA . GLY A 1 100 ? -7.168 1.210 12.015 1.00 94.25 100 GLY A CA 1
ATOM 809 C C . GLY A 1 100 ? -7.226 -0.204 12.594 1.00 94.25 100 GLY A C 1
ATOM 810 O O . GLY A 1 100 ? -7.467 -1.140 11.841 1.00 94.25 100 GLY A O 1
ATOM 811 N N . ILE A 1 101 ? -7.095 -0.374 13.918 1.00 96.12 101 ILE A N 1
ATOM 812 C CA . ILE A 1 101 ? -7.172 -1.691 14.585 1.00 96.12 101 ILE A CA 1
ATOM 813 C C . ILE A 1 101 ? -8.496 -2.381 14.241 1.00 96.12 101 ILE A C 1
ATOM 815 O O . ILE A 1 101 ? -8.513 -3.414 13.584 1.00 96.12 101 ILE A O 1
ATOM 819 N N . GLY A 1 102 ? -9.620 -1.733 14.561 1.00 96.25 102 GLY A N 1
ATOM 820 C CA . GLY A 1 102 ? -10.949 -2.274 14.260 1.00 96.25 102 GLY A CA 1
ATOM 821 C C . GLY A 1 102 ? -11.341 -2.194 12.779 1.00 96.25 102 GLY A C 1
ATOM 822 O O . GLY A 1 102 ? -12.485 -2.468 12.438 1.00 96.25 102 GLY A O 1
ATOM 823 N N . TRP A 1 103 ? -10.463 -1.716 11.897 1.00 96.44 103 TRP A N 1
ATOM 824 C CA . TRP A 1 103 ? -10.625 -1.861 10.446 1.00 96.44 103 TRP A CA 1
ATOM 825 C C . TRP A 1 103 ? -9.886 -3.088 9.935 1.00 96.44 103 TRP A C 1
ATOM 827 O O . TRP A 1 103 ? -10.397 -3.775 9.055 1.00 96.44 103 TRP A O 1
ATOM 837 N N . ALA A 1 104 ? -8.702 -3.351 10.488 1.00 97.31 104 ALA A N 1
ATOM 838 C CA . ALA A 1 104 ? -7.948 -4.556 10.216 1.00 97.31 104 ALA A CA 1
ATOM 839 C C . ALA A 1 104 ? -8.724 -5.798 10.663 1.00 97.31 104 ALA A C 1
ATOM 841 O O . ALA A 1 104 ? -8.881 -6.696 9.842 1.00 97.31 104 ALA A O 1
ATOM 842 N N . ASP A 1 105 ? -9.291 -5.793 11.874 1.00 97.88 105 ASP A N 1
ATOM 843 C CA . ASP A 1 105 ? -10.110 -6.900 12.392 1.00 97.88 105 ASP A CA 1
ATOM 844 C C . ASP A 1 105 ? -11.290 -7.207 11.446 1.00 97.88 105 ASP A C 1
ATOM 846 O O . ASP A 1 105 ? -11.406 -8.310 10.918 1.00 97.88 105 ASP A O 1
ATOM 850 N N . ASP A 1 106 ? -12.109 -6.199 11.122 1.00 97.94 106 ASP A N 1
ATOM 851 C CA . ASP A 1 106 ? -13.260 -6.361 10.222 1.00 97.94 106 ASP A CA 1
ATOM 852 C C . ASP A 1 106 ? -12.853 -6.839 8.816 1.00 97.94 106 ASP A C 1
ATOM 854 O O . ASP A 1 106 ? -13.551 -7.635 8.181 1.00 97.94 106 ASP A O 1
ATOM 858 N N . ALA A 1 107 ? -11.723 -6.351 8.295 1.00 98.00 107 ALA A N 1
ATOM 859 C CA . ALA A 1 107 ? -11.212 -6.786 7.002 1.00 98.00 107 ALA A CA 1
ATOM 860 C C . ALA A 1 107 ? -10.678 -8.228 7.059 1.00 98.00 107 ALA A C 1
ATOM 862 O O . ALA A 1 107 ? -10.874 -8.978 6.103 1.00 98.00 107 ALA A O 1
ATOM 863 N N . GLN A 1 108 ? -10.043 -8.639 8.157 1.00 98.44 108 GLN A N 1
ATOM 864 C CA . GLN A 1 108 ? -9.593 -10.015 8.377 1.00 98.44 108 GLN A CA 1
ATOM 865 C C . GLN A 1 108 ? -10.776 -10.978 8.485 1.00 98.44 108 GLN A C 1
ATOM 867 O O . GLN A 1 108 ? -10.766 -12.009 7.811 1.00 98.44 108 GLN A O 1
ATOM 872 N N . ASP A 1 109 ? -11.828 -10.604 9.214 1.00 98.31 109 ASP A N 1
ATOM 873 C CA . ASP A 1 109 ? -13.072 -11.374 9.299 1.00 98.31 109 ASP A CA 1
ATOM 874 C C . ASP A 1 109 ? -13.724 -11.557 7.917 1.00 98.31 109 ASP A C 1
ATOM 876 O O . ASP A 1 109 ? -14.229 -12.631 7.581 1.00 98.31 109 ASP A O 1
ATOM 880 N N . GLN A 1 110 ? -13.693 -10.515 7.079 1.00 98.12 110 GLN A N 1
ATOM 881 C CA . GLN A 1 110 ? -14.362 -10.512 5.778 1.00 98.12 110 GLN A CA 1
ATOM 882 C C . GLN A 1 110 ? -13.539 -11.136 4.636 1.00 98.12 110 GLN A C 1
ATOM 884 O O . GLN A 1 110 ? -14.118 -11.711 3.707 1.00 98.12 110 GLN A O 1
ATOM 889 N N . PHE A 1 111 ? -12.211 -10.983 4.650 1.00 98.06 111 PHE A N 1
ATOM 890 C CA . PHE A 1 111 ? -11.320 -11.337 3.533 1.00 98.06 111 PHE A CA 1
ATOM 891 C C . P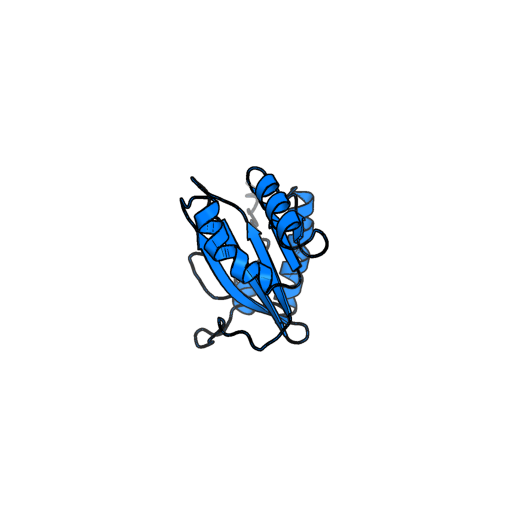HE A 1 111 ? -10.247 -12.374 3.883 1.00 98.06 111 PHE A C 1
ATOM 893 O O . PHE A 1 111 ? -9.597 -12.893 2.969 1.00 98.06 111 PHE A O 1
ATOM 900 N N . GLY A 1 112 ? -10.108 -12.713 5.165 1.00 97.75 112 GLY A N 1
ATOM 901 C CA . GLY A 1 112 ? -9.189 -13.709 5.703 1.00 97.75 112 GLY A CA 1
ATOM 902 C C . GLY A 1 112 ? -7.861 -13.124 6.189 1.00 97.75 112 GLY A C 1
ATOM 903 O O . GLY A 1 112 ? -7.209 -12.344 5.492 1.00 97.75 112 GLY A O 1
ATOM 904 N N . GLU A 1 113 ? -7.403 -13.596 7.351 1.00 96.31 113 GLU A N 1
ATOM 905 C CA . GLU A 1 113 ? -6.143 -13.191 8.000 1.00 96.31 113 GLU A CA 1
ATOM 906 C C . GLU A 1 113 ? -4.892 -13.412 7.136 1.00 96.31 113 GLU A C 1
ATOM 908 O O . GLU A 1 113 ? -3.921 -12.671 7.232 1.00 96.31 113 GLU A O 1
ATOM 913 N N . HIS A 1 114 ? -4.902 -14.410 6.248 1.00 96.12 114 HIS A N 1
ATOM 914 C CA . HIS A 1 114 ? -3.768 -14.662 5.351 1.00 96.12 114 HIS A CA 1
ATOM 915 C C . HIS A 1 114 ? -3.621 -13.612 4.244 1.00 96.12 114 HIS A C 1
ATOM 917 O O . HIS A 1 114 ? -2.532 -13.454 3.694 1.00 96.12 114 HIS A O 1
ATOM 923 N N . ARG A 1 115 ? -4.711 -12.922 3.889 1.00 97.31 115 ARG A N 1
ATOM 924 C CA . ARG A 1 115 ? -4.720 -11.883 2.849 1.00 97.31 115 ARG A CA 1
ATOM 925 C C . ARG A 1 115 ? -4.599 -10.487 3.444 1.00 97.31 115 ARG A C 1
ATOM 927 O O . ARG A 1 115 ? -4.040 -9.612 2.787 1.00 97.31 115 ARG A O 1
ATOM 934 N N . VAL A 1 116 ? -5.122 -10.280 4.651 1.00 98.38 116 VAL A N 1
ATOM 935 C CA . VAL A 1 116 ? -5.149 -8.979 5.323 1.00 98.38 116 VAL A CA 1
ATOM 936 C C . VAL A 1 116 ? -4.117 -8.935 6.445 1.00 98.38 116 VAL A C 1
ATOM 938 O O . VAL A 1 116 ? -4.244 -9.602 7.470 1.00 98.38 116 VAL A O 1
ATOM 941 N N . GLU A 1 117 ? -3.112 -8.091 6.261 1.00 97.69 117 GLU A N 1
ATOM 942 C CA . GLU A 1 117 ? -2.057 -7.826 7.226 1.00 97.69 117 GLU A CA 1
ATOM 943 C C . GLU A 1 117 ? -2.322 -6.514 7.971 1.00 97.69 117 GLU A C 1
ATOM 945 O O . GLU A 1 117 ? -2.355 -5.431 7.380 1.00 97.69 117 GLU A O 1
ATOM 950 N N . ALA A 1 118 ? -2.457 -6.616 9.290 1.00 96.88 118 ALA A N 1
ATOM 951 C CA . ALA A 1 118 ? -2.511 -5.478 10.195 1.00 96.88 118 ALA A CA 1
ATOM 952 C C . ALA A 1 118 ? -1.087 -4.953 10.463 1.00 96.88 118 ALA A C 1
ATOM 954 O O . ALA A 1 118 ? -0.298 -5.592 11.163 1.00 96.88 118 ALA A O 1
ATOM 955 N N . VAL A 1 119 ? -0.740 -3.784 9.925 1.00 94.50 119 VAL A N 1
ATOM 956 C CA . VAL A 1 119 ? 0.588 -3.175 10.077 1.00 94.50 119 VAL A CA 1
ATOM 957 C C . VAL A 1 119 ? 0.556 -2.142 11.194 1.00 94.50 119 VAL A C 1
ATOM 959 O O . VAL A 1 119 ? -0.096 -1.111 11.088 1.00 94.50 119 VAL A O 1
ATOM 962 N N . THR A 1 120 ? 1.303 -2.374 12.271 1.00 91.38 120 THR A N 1
ATOM 963 C CA . THR A 1 120 ? 1.471 -1.364 13.326 1.00 91.38 120 THR A CA 1
ATOM 964 C C . THR A 1 120 ? 2.676 -0.477 13.017 1.00 91.38 120 THR A C 1
ATOM 966 O O . THR A 1 120 ? 3.827 -0.895 13.177 1.00 91.38 120 THR A O 1
ATOM 969 N N . PHE A 1 121 ? 2.434 0.768 12.606 1.00 84.06 121 PHE A N 1
ATOM 970 C CA . PHE A 1 121 ? 3.492 1.723 12.279 1.00 84.06 121 PHE A CA 1
ATOM 971 C C . PHE A 1 121 ? 4.212 2.258 13.521 1.00 84.06 121 PHE A C 1
ATOM 973 O O . PHE A 1 121 ? 3.924 3.327 14.057 1.00 84.06 121 PHE A O 1
ATOM 980 N N . THR A 1 122 ? 5.227 1.520 13.952 1.00 86.94 122 THR A N 1
ATOM 981 C CA . THR A 1 122 ? 6.264 2.038 14.851 1.00 86.94 122 THR A CA 1
ATOM 982 C C . THR A 1 122 ? 7.330 2.792 14.044 1.00 86.94 122 THR A C 1
ATOM 984 O O . THR A 1 122 ? 7.471 2.528 12.847 1.00 86.94 122 THR A O 1
ATOM 987 N N . PRO A 1 123 ? 8.135 3.686 14.652 1.00 85.12 123 PRO A N 1
ATOM 988 C CA . PRO A 1 123 ? 9.249 4.336 13.952 1.00 85.12 123 PRO A CA 1
ATOM 989 C C . PRO A 1 123 ? 10.177 3.341 13.239 1.00 85.12 123 PRO A C 1
ATOM 991 O O . PRO A 1 123 ? 10.536 3.545 12.085 1.00 85.12 123 PRO A O 1
ATOM 994 N N . ARG A 1 124 ? 10.463 2.203 13.883 1.00 86.94 124 ARG A N 1
ATOM 995 C CA . ARG A 1 124 ? 11.257 1.112 13.305 1.00 86.94 124 ARG A CA 1
ATOM 996 C C . ARG A 1 124 ? 10.592 0.475 12.082 1.00 86.94 124 ARG A C 1
ATOM 998 O O . ARG A 1 124 ? 11.278 0.143 11.124 1.00 86.94 124 ARG A O 1
ATOM 1005 N N . VAL A 1 125 ? 9.272 0.275 12.114 1.00 85.62 125 VAL A N 1
ATOM 1006 C CA . VAL A 1 125 ? 8.520 -0.271 10.969 1.00 85.62 125 VAL A CA 1
ATOM 1007 C C . VAL A 1 125 ? 8.491 0.738 9.823 1.00 85.62 125 VAL A C 1
ATOM 1009 O O . VAL A 1 125 ? 8.715 0.349 8.683 1.00 85.62 125 VAL A O 1
ATOM 1012 N N . LYS A 1 126 ? 8.302 2.032 10.116 1.00 81.88 126 LYS A N 1
ATOM 1013 C CA . LYS A 1 126 ? 8.382 3.102 9.110 1.00 81.88 126 LYS A CA 1
ATOM 1014 C C . LYS A 1 126 ? 9.731 3.098 8.402 1.00 81.88 126 LYS A C 1
ATOM 1016 O O . LYS A 1 126 ? 9.771 3.068 7.179 1.00 81.88 126 LYS A O 1
ATOM 1021 N N . GLU A 1 127 ? 10.818 3.060 9.164 1.00 85.81 127 GLU A N 1
ATOM 1022 C CA . GLU A 1 127 ? 12.171 2.996 8.613 1.00 85.81 127 GLU A CA 1
ATOM 1023 C C . GLU A 1 127 ? 12.385 1.729 7.767 1.00 85.81 127 GLU A C 1
ATOM 1025 O O . GLU A 1 127 ? 12.842 1.809 6.629 1.00 85.81 127 GLU A O 1
ATOM 1030 N N . ALA A 1 128 ? 11.977 0.563 8.276 1.00 86.19 128 ALA A N 1
ATOM 1031 C CA . ALA A 1 128 ? 12.106 -0.705 7.561 1.00 86.19 128 ALA A CA 1
ATOM 1032 C C . ALA A 1 128 ? 11.297 -0.762 6.252 1.00 86.19 128 ALA A C 1
ATOM 1034 O O . ALA A 1 128 ? 11.691 -1.484 5.340 1.00 86.19 128 ALA A O 1
ATOM 1035 N N . LEU A 1 129 ? 10.189 -0.020 6.149 1.00 85.75 129 LEU A N 1
ATOM 1036 C CA . LEU A 1 129 ? 9.389 0.107 4.925 1.00 85.75 129 LEU A CA 1
ATOM 1037 C C . LEU A 1 129 ? 9.947 1.167 3.963 1.00 85.75 129 LEU A C 1
ATOM 1039 O O . LEU A 1 129 ? 9.804 1.026 2.749 1.00 85.75 129 LEU A O 1
ATOM 1043 N N . ALA A 1 130 ? 10.609 2.199 4.486 1.00 86.00 130 ALA A N 1
ATOM 1044 C CA . ALA A 1 130 ? 11.129 3.307 3.695 1.00 86.00 130 ALA A CA 1
ATOM 1045 C C . ALA A 1 130 ? 12.275 2.874 2.761 1.00 86.00 130 ALA A C 1
ATOM 1047 O O . ALA A 1 130 ? 12.275 3.231 1.582 1.00 86.00 130 ALA A O 1
ATOM 1048 N N . TYR A 1 131 ? 13.219 2.058 3.246 1.00 89.50 131 TYR A N 1
ATOM 1049 C CA . TYR A 1 131 ? 14.356 1.602 2.432 1.00 89.50 131 TYR A CA 1
ATOM 1050 C C . TYR A 1 131 ? 13.954 0.729 1.228 1.00 89.50 131 TYR A C 1
ATOM 1052 O O . TYR A 1 131 ? 14.441 1.005 0.132 1.00 89.50 131 TYR A O 1
ATOM 1060 N N . PRO A 1 132 ? 13.059 -0.274 1.352 1.00 90.31 132 PRO A N 1
ATOM 1061 C CA . PRO A 1 132 ? 12.569 -1.028 0.199 1.00 90.31 132 PRO A CA 1
ATOM 1062 C C . PRO A 1 132 ? 11.876 -0.163 -0.855 1.00 90.31 132 PRO A C 1
ATOM 1064 O O . PRO A 1 132 ? 12.074 -0.394 -2.044 1.00 90.31 132 PRO A O 1
ATOM 1067 N N . ILE A 1 133 ? 11.088 0.836 -0.440 1.00 89.38 133 ILE A N 1
ATOM 1068 C CA . ILE A 1 133 ? 10.424 1.756 -1.376 1.00 89.38 133 ILE A CA 1
ATOM 1069 C C . ILE A 1 133 ? 11.468 2.580 -2.126 1.00 89.38 133 ILE A C 1
ATOM 1071 O O . ILE A 1 133 ? 11.416 2.654 -3.352 1.00 89.38 133 ILE A O 1
ATOM 1075 N N . ARG A 1 134 ? 12.443 3.145 -1.406 1.00 90.44 134 ARG A N 1
ATOM 1076 C CA . ARG A 1 134 ? 13.549 3.889 -2.012 1.00 90.44 134 ARG A CA 1
ATOM 1077 C C . ARG A 1 134 ? 14.320 3.031 -3.015 1.00 90.44 134 ARG A C 1
ATOM 1079 O O . ARG A 1 134 ? 14.480 3.449 -4.155 1.00 90.44 134 ARG A O 1
ATOM 1086 N N . GLY A 1 135 ? 14.719 1.819 -2.628 1.00 92.38 135 GLY A N 1
ATOM 1087 C CA . GLY A 1 135 ? 15.415 0.890 -3.523 1.00 92.38 135 GLY A CA 1
ATOM 1088 C C . GLY A 1 135 ? 14.575 0.513 -4.747 1.00 92.38 135 GLY A C 1
ATOM 1089 O O . GLY A 1 135 ? 15.091 0.452 -5.856 1.00 92.38 135 GLY A O 1
ATOM 1090 N N . ALA A 1 136 ? 13.260 0.334 -4.586 1.00 92.94 136 ALA A N 1
ATOM 1091 C CA . ALA A 1 136 ? 12.361 0.095 -5.713 1.00 92.94 136 ALA A CA 1
ATOM 1092 C C . ALA A 1 136 ? 12.255 1.309 -6.653 1.00 92.94 136 ALA A C 1
ATOM 1094 O O . ALA A 1 136 ? 12.101 1.119 -7.856 1.00 92.94 136 ALA A O 1
ATOM 1095 N N . MET A 1 137 ? 12.337 2.539 -6.141 1.00 93.81 137 MET A N 1
ATOM 1096 C CA . MET A 1 137 ? 12.410 3.742 -6.978 1.00 93.81 137 MET A CA 1
ATOM 1097 C C . MET A 1 137 ? 13.752 3.825 -7.713 1.00 93.81 137 MET A C 1
ATOM 1099 O O . MET A 1 137 ? 13.753 4.050 -8.920 1.00 93.81 137 MET A O 1
ATOM 1103 N N . GLU A 1 138 ? 14.866 3.571 -7.019 1.00 93.12 138 GLU A N 1
ATOM 1104 C CA . GLU A 1 138 ? 16.227 3.596 -7.586 1.00 93.12 138 GLU A CA 1
ATOM 1105 C C . GLU A 1 138 ? 16.389 2.546 -8.701 1.00 93.12 138 GLU A C 1
ATOM 1107 O O . GLU A 1 138 ? 16.980 2.824 -9.742 1.00 93.12 138 GLU A O 1
ATOM 1112 N N . ASP A 1 139 ? 15.781 1.370 -8.529 1.00 94.94 139 ASP A N 1
ATOM 1113 C CA . ASP A 1 139 ? 15.747 0.291 -9.522 1.00 94.94 139 ASP A CA 1
ATOM 1114 C C . ASP A 1 139 ? 14.673 0.485 -10.614 1.00 94.94 139 ASP A C 1
ATOM 1116 O O . ASP A 1 139 ? 14.505 -0.377 -11.479 1.00 94.94 139 ASP A O 1
ATOM 1120 N N . HIS A 1 140 ? 13.889 1.567 -10.568 1.00 93.00 140 HIS A N 1
ATOM 1121 C CA . HIS A 1 140 ? 12.717 1.791 -11.423 1.00 93.00 140 HIS A CA 1
ATOM 1122 C C . HIS A 1 140 ? 11.673 0.655 -11.390 1.00 93.00 140 HIS A C 1
ATOM 1124 O O . HIS A 1 140 ? 10.946 0.449 -12.367 1.00 93.00 140 HIS A O 1
ATOM 1130 N N . LYS A 1 141 ? 11.545 -0.040 -10.259 1.00 96.19 141 LYS A N 1
ATOM 1131 C CA . LYS A 1 141 ? 10.584 -1.125 -9.996 1.00 96.19 141 LYS A CA 1
ATOM 1132 C C . LYS A 1 141 ? 9.272 -0.665 -9.370 1.00 96.19 141 LYS A C 1
ATOM 1134 O O . LYS A 1 141 ? 8.436 -1.491 -9.011 1.00 96.19 141 LYS A O 1
ATOM 1139 N N . VAL A 1 142 ? 9.048 0.639 -9.269 1.00 96.38 142 VAL A N 1
ATOM 1140 C CA . VAL A 1 142 ? 7.744 1.201 -8.918 1.00 96.38 142 VAL A CA 1
ATOM 1141 C C . VAL A 1 142 ? 7.363 2.319 -9.884 1.00 96.38 142 VAL A C 1
ATOM 1143 O O . VAL A 1 142 ? 8.225 3.048 -10.383 1.00 96.38 142 VAL A O 1
ATOM 1146 N N . ARG A 1 143 ? 6.067 2.421 -10.187 1.00 96.38 143 ARG A N 1
ATOM 1147 C CA . ARG A 1 143 ? 5.475 3.528 -10.937 1.00 96.38 143 ARG A CA 1
ATOM 1148 C C . ARG A 1 143 ? 4.369 4.194 -10.136 1.00 96.38 143 ARG A C 1
ATOM 1150 O O . ARG A 1 143 ? 3.392 3.543 -9.747 1.00 96.38 143 ARG A O 1
ATOM 1157 N N . ILE A 1 144 ? 4.520 5.493 -9.908 1.00 95.19 144 ILE A N 1
ATOM 1158 C CA . ILE A 1 144 ? 3.584 6.326 -9.148 1.00 95.19 144 ILE A CA 1
ATOM 1159 C C . ILE A 1 144 ? 2.995 7.426 -10.040 1.00 95.19 144 ILE A C 1
ATOM 1161 O O . ILE A 1 144 ? 3.649 7.874 -10.981 1.00 95.19 144 ILE A O 1
ATOM 1165 N N . PRO A 1 145 ? 1.737 7.840 -9.827 1.00 93.31 145 PRO A N 1
ATOM 1166 C CA . PRO A 1 145 ? 1.172 8.959 -10.565 1.00 93.31 145 PRO A CA 1
ATOM 1167 C C . PRO A 1 145 ? 1.811 10.269 -10.106 1.00 93.31 145 PRO A C 1
ATOM 1169 O O . PRO A 1 145 ? 2.090 10.443 -8.922 1.00 93.31 145 PRO A O 1
ATOM 1172 N N . TYR A 1 146 ? 1.958 11.215 -11.030 1.00 87.12 146 TYR A N 1
ATOM 1173 C CA . TYR A 1 146 ? 2.185 12.605 -10.657 1.00 87.12 146 TYR A CA 1
ATOM 1174 C C . TYR A 1 146 ? 0.872 13.198 -10.123 1.00 87.12 146 TYR A C 1
ATOM 1176 O O . TYR A 1 146 ? -0.093 13.360 -10.875 1.00 87.12 146 TYR A O 1
ATOM 1184 N N . ASP A 1 147 ? 0.825 13.528 -8.836 1.00 77.25 147 ASP A N 1
ATOM 1185 C CA . ASP A 1 147 ? -0.217 14.374 -8.249 1.00 77.25 147 ASP A CA 1
ATOM 1186 C C . ASP A 1 147 ? 0.459 15.316 -7.240 1.00 77.25 147 ASP A C 1
ATOM 1188 O O . ASP A 1 147 ? 0.957 14.846 -6.222 1.00 77.25 147 ASP A O 1
ATOM 1192 N N . PRO A 1 148 ? 0.456 16.643 -7.462 1.00 66.75 148 PRO A N 1
ATOM 1193 C CA . PRO A 1 148 ? 1.056 17.601 -6.531 1.00 66.75 148 PRO A CA 1
ATOM 1194 C C . PRO A 1 148 ? 0.328 17.687 -5.175 1.00 66.75 148 PRO A C 1
ATOM 1196 O O . PRO A 1 148 ? 0.706 18.490 -4.324 1.00 66.75 148 PRO A O 1
ATOM 1199 N N . LYS A 1 149 ? -0.766 16.938 -4.992 1.00 61.16 149 LYS A N 1
ATOM 1200 C CA . LYS A 1 149 ? -1.564 16.861 -3.761 1.00 61.16 149 LYS A CA 1
ATOM 1201 C C . LYS A 1 149 ? -1.501 15.487 -3.083 1.00 61.16 149 LYS A C 1
ATOM 1203 O O . LYS A 1 149 ? -2.282 15.270 -2.150 1.00 61.16 149 LYS A O 1
ATOM 1208 N N . ILE A 1 150 ? -0.710 14.551 -3.605 1.00 57.28 150 ILE A N 1
ATOM 1209 C CA . ILE A 1 150 ? -0.377 13.289 -2.929 1.00 57.28 150 ILE A CA 1
ATOM 1210 C C . ILE A 1 150 ? 0.949 13.479 -2.199 1.00 57.28 150 ILE A C 1
ATOM 1212 O O . ILE A 1 150 ? 1.827 14.170 -2.756 1.00 57.28 150 ILE A O 1
#

Organism: NCBI:txid741074

Secondary structure (DSSP, 8-state):
---PPP-----SS-HHHHHHTBPPTT--TT---S-EEEEEEE--SSSSPEEEEEEEEETTEEEEEEEEEE-S--HHHHHHHHHHHHHHEEEEEEE-SGGGHHHHHHHHHHH-TTTEEEE---HHHHHHHHHHHHHHHHTT-EEB---TT-